Protein AF-A0A0M3I2J6-F1 (afdb_monomer_lite)

Structure (mmCIF, N/CA/C/O backbone):
data_AF-A0A0M3I2J6-F1
#
_entry.id   AF-A0A0M3I2J6-F1
#
loop_
_atom_site.group_PDB
_atom_site.id
_atom_site.type_symbol
_atom_site.label_atom_id
_atom_site.label_alt_id
_atom_site.label_comp_id
_atom_site.label_asym_id
_atom_site.label_entity_id
_atom_site.label_seq_id
_atom_site.pdbx_PDB_ins_code
_atom_site.Cartn_x
_atom_site.Cartn_y
_atom_site.Cartn_z
_atom_site.occupancy
_atom_site.B_iso_or_equiv
_atom_site.auth_seq_id
_atom_site.auth_comp_id
_atom_site.auth_asym_id
_atom_site.auth_atom_id
_a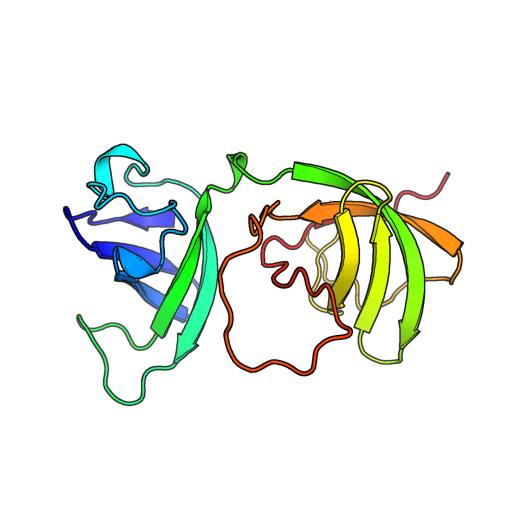tom_site.pdbx_PDB_model_num
ATOM 1 N N . MET A 1 1 ? 3.003 4.634 11.469 1.00 89.12 1 MET A N 1
ATOM 2 C CA . MET A 1 1 ? 3.157 3.501 12.413 1.00 89.12 1 MET A CA 1
ATOM 3 C C . MET A 1 1 ? 1.796 3.178 12.998 1.00 89.12 1 MET A C 1
ATOM 5 O O . MET A 1 1 ? 0.959 4.079 13.038 1.00 89.12 1 MET A O 1
ATOM 9 N N . LEU A 1 2 ? 1.543 1.928 13.378 1.00 93.38 2 LEU A N 1
ATOM 10 C CA . LEU A 1 2 ? 0.269 1.531 13.983 1.00 93.38 2 LEU A CA 1
ATOM 11 C C . LEU A 1 2 ? 0.192 1.896 15.462 1.00 93.38 2 LEU A C 1
ATOM 13 O O . LEU A 1 2 ? 1.195 1.836 16.161 1.00 93.38 2 LEU A O 1
ATOM 17 N N . PHE A 1 3 ? -1.001 2.237 15.943 1.00 94.75 3 PHE A N 1
ATOM 18 C CA . PHE A 1 3 ? -1.258 2.396 17.372 1.00 94.75 3 PHE A CA 1
ATOM 19 C C . PHE A 1 3 ? -2.734 2.141 17.716 1.00 94.75 3 PHE A C 1
ATOM 21 O O . PHE A 1 3 ? -3.621 2.223 16.857 1.00 94.75 3 PHE A O 1
ATOM 28 N N . GLN A 1 4 ? -3.007 1.877 19.000 1.00 93.56 4 GLN A N 1
ATOM 29 C CA . GLN A 1 4 ? -4.360 1.673 19.544 1.00 93.56 4 GLN A CA 1
ATOM 30 C C . GLN A 1 4 ? -5.149 0.588 18.791 1.00 93.56 4 GLN A C 1
ATOM 32 O O . GLN A 1 4 ? -6.319 0.767 18.425 1.00 93.56 4 GLN A O 1
ATOM 37 N N . LEU A 1 5 ? -4.510 -0.561 18.568 1.00 93.94 5 LEU A N 1
ATOM 38 C CA . LEU A 1 5 ? -5.145 -1.694 17.905 1.00 93.94 5 LEU A CA 1
ATOM 39 C C . LEU A 1 5 ? -6.304 -2.279 18.727 1.00 93.94 5 LEU A C 1
ATOM 41 O O . LEU A 1 5 ? -6.208 -2.564 19.921 1.00 93.94 5 LEU A O 1
ATOM 45 N N . SER A 1 6 ? -7.418 -2.514 18.045 1.00 93.12 6 SER A N 1
ATOM 46 C CA . SER A 1 6 ? -8.610 -3.195 18.549 1.00 93.12 6 SER A CA 1
ATOM 47 C C . SER A 1 6 ? -8.912 -4.420 17.688 1.00 93.12 6 SER A C 1
ATOM 49 O O . SER A 1 6 ? -8.383 -4.577 16.594 1.00 93.12 6 SER A O 1
ATOM 51 N N . LYS A 1 7 ? -9.827 -5.290 18.137 1.00 90.94 7 LYS A N 1
ATOM 52 C CA . LYS A 1 7 ? -10.152 -6.537 17.413 1.00 90.94 7 LYS A CA 1
ATOM 53 C C . LYS A 1 7 ? -10.573 -6.339 15.955 1.00 90.94 7 LYS A C 1
ATOM 55 O O . LYS A 1 7 ? -10.398 -7.236 15.142 1.00 90.94 7 LYS A O 1
ATOM 60 N N . ARG A 1 8 ? -11.213 -5.205 15.652 1.00 90.00 8 ARG A N 1
ATOM 61 C CA . ARG A 1 8 ? -11.865 -4.933 14.359 1.00 90.00 8 ARG A CA 1
ATOM 62 C C . ARG A 1 8 ? -11.418 -3.638 13.692 1.00 90.00 8 ARG A C 1
ATOM 64 O O . ARG A 1 8 ? -11.956 -3.295 12.642 1.00 90.00 8 ARG A O 1
ATOM 71 N N . TYR A 1 9 ? -10.506 -2.897 14.307 1.00 92.44 9 TYR A N 1
ATOM 72 C CA . TYR A 1 9 ? -9.978 -1.658 13.748 1.00 92.44 9 TYR A CA 1
ATOM 73 C C . TYR A 1 9 ? -8.669 -1.272 14.435 1.00 92.44 9 TYR A C 1
ATOM 75 O O . TYR A 1 9 ? -8.346 -1.798 15.499 1.00 92.44 9 TYR A O 1
ATOM 83 N N . GLY A 1 10 ? -7.960 -0.312 13.862 1.00 94.81 10 GLY A N 1
ATOM 84 C CA . GLY A 1 10 ? -6.828 0.343 14.502 1.00 94.81 10 GLY A CA 1
ATOM 85 C C . GLY A 1 10 ? -6.616 1.746 13.955 1.00 94.81 10 GLY A C 1
ATOM 86 O O . GLY A 1 10 ? -7.420 2.254 13.161 1.00 94.81 10 GLY A O 1
ATOM 87 N N . PHE A 1 11 ? -5.518 2.362 14.381 1.00 96.25 11 PHE A N 1
ATOM 88 C CA . PHE A 1 11 ? -5.115 3.680 13.920 1.00 96.25 11 PHE A CA 1
ATOM 89 C C . PHE A 1 11 ? -3.689 3.663 13.387 1.00 96.25 11 PHE A C 1
ATOM 91 O O . PHE A 1 11 ? -2.860 2.844 13.782 1.00 96.25 11 PHE A O 1
ATOM 98 N N . ILE A 1 12 ? -3.428 4.579 12.463 1.00 95.44 12 ILE A N 1
ATOM 99 C CA . ILE A 1 12 ? -2.122 4.803 11.861 1.00 95.44 12 ILE A CA 1
ATOM 100 C C . ILE A 1 12 ? -1.732 6.247 12.142 1.00 95.44 12 ILE A C 1
ATOM 102 O O . ILE A 1 12 ? -2.516 7.165 11.881 1.00 95.44 12 ILE A O 1
ATOM 106 N N . ASP A 1 13 ? -0.513 6.463 12.623 1.00 93.50 13 ASP A N 1
ATOM 107 C CA . ASP A 1 13 ? 0.110 7.779 12.557 1.00 93.50 13 ASP A CA 1
ATOM 108 C C . ASP A 1 13 ? 0.472 8.046 11.091 1.00 93.50 13 ASP A C 1
ATOM 110 O O . ASP A 1 13 ? 1.425 7.469 10.552 1.00 93.50 13 ASP A O 1
ATOM 114 N N . GLY A 1 14 ? -0.362 8.857 10.434 1.00 86.00 14 GLY A N 1
ATOM 115 C CA . GLY A 1 14 ? -0.232 9.250 9.034 1.00 86.00 14 GLY A CA 1
ATOM 116 C C . GLY A 1 14 ? 0.629 10.496 8.823 1.00 86.00 14 GLY A C 1
ATOM 117 O O . GLY A 1 14 ? 0.616 11.060 7.722 1.00 86.00 14 GLY A O 1
ATOM 118 N N . GLY A 1 15 ? 1.338 10.975 9.852 1.00 87.56 15 GLY A N 1
ATOM 119 C CA . GLY A 1 15 ? 2.186 12.161 9.782 1.00 87.56 15 GLY A CA 1
ATOM 120 C C . GLY A 1 15 ? 1.398 13.405 9.366 1.00 87.56 15 GLY A C 1
ATOM 121 O O . GLY A 1 15 ? 0.599 13.942 10.128 1.00 87.56 15 GLY A O 1
ATOM 122 N N . ARG A 1 16 ? 1.585 13.865 8.120 1.00 85.94 16 ARG A N 1
ATOM 123 C CA . ARG A 1 16 ? 0.893 15.057 7.583 1.00 85.94 16 ARG A CA 1
ATOM 124 C C . ARG A 1 16 ? -0.627 14.897 7.485 1.00 85.94 16 ARG A C 1
ATOM 126 O O . ARG A 1 16 ? -1.332 15.902 7.468 1.00 85.94 16 ARG A O 1
ATOM 133 N N . LEU A 1 17 ? -1.129 13.665 7.404 1.00 85.69 17 LEU A N 1
ATOM 134 C CA . LEU A 1 17 ? -2.568 13.382 7.372 1.00 85.69 17 LEU A CA 1
ATOM 135 C C . LEU A 1 17 ? -3.209 13.417 8.772 1.00 85.69 17 LEU A C 1
ATOM 137 O O . LEU A 1 17 ? -4.437 13.422 8.879 1.00 85.69 17 LEU A O 1
ATOM 141 N N . GLY A 1 18 ? -2.389 13.457 9.828 1.00 90.94 18 GLY A N 1
ATOM 142 C CA . GLY A 1 18 ? -2.811 13.166 11.192 1.00 90.94 18 GLY A CA 1
ATOM 143 C C . GLY A 1 18 ? -3.145 11.685 11.374 1.00 90.94 18 GLY A C 1
ATOM 144 O O . GLY A 1 18 ? -2.721 10.831 10.593 1.00 90.94 18 GLY A O 1
ATOM 145 N N . ASN A 1 19 ? -3.929 11.387 12.408 1.00 94.62 19 ASN A N 1
ATOM 146 C CA . ASN A 1 19 ? -4.362 10.024 12.695 1.00 94.62 19 ASN A CA 1
ATOM 147 C C . ASN A 1 19 ? -5.313 9.520 11.603 1.00 94.62 19 ASN A C 1
ATOM 149 O O . ASN A 1 19 ? -6.285 10.193 11.239 1.00 94.62 19 ASN A O 1
ATOM 153 N N . VAL A 1 20 ? -5.037 8.318 11.108 1.00 94.00 20 VAL A N 1
ATOM 154 C CA . VAL A 1 20 ? -5.821 7.650 10.068 1.00 94.00 20 VAL A CA 1
ATOM 155 C C . VAL A 1 20 ? -6.468 6.409 10.663 1.00 94.00 20 VAL A C 1
ATOM 157 O O . VAL A 1 20 ? -5.801 5.594 11.295 1.00 94.00 20 VAL A O 1
ATOM 160 N N . PHE A 1 21 ? -7.773 6.261 10.465 1.00 94.88 21 PHE A N 1
ATOM 161 C CA . PHE A 1 21 ? -8.523 5.096 10.925 1.00 94.88 21 PHE A CA 1
ATOM 162 C C . PHE A 1 21 ? -8.425 3.961 9.899 1.00 94.88 21 PHE A C 1
ATOM 164 O O . PHE A 1 21 ? -8.518 4.221 8.699 1.00 94.88 21 PHE A O 1
ATOM 171 N N . PHE A 1 22 ? -8.312 2.706 10.337 1.00 91.88 22 PHE A N 1
ATOM 172 C CA . PHE A 1 22 ? -8.490 1.558 9.444 1.00 91.88 22 PHE A CA 1
ATOM 173 C C . PHE A 1 22 ? -9.399 0.487 10.066 1.00 91.88 22 PHE A C 1
ATOM 175 O O . PHE A 1 22 ? -9.181 0.079 11.209 1.00 91.88 22 PHE A O 1
ATOM 182 N N . PRO A 1 23 ? -10.431 0.020 9.343 1.00 91.06 23 PRO A N 1
ATOM 183 C CA . PRO A 1 23 ? -11.260 -1.101 9.769 1.00 91.06 23 PRO A CA 1
ATOM 184 C C . PRO A 1 23 ? -10.623 -2.449 9.401 1.00 91.06 23 PRO A C 1
ATOM 186 O O . PRO A 1 23 ? -9.752 -2.532 8.541 1.00 91.06 23 PRO A O 1
ATOM 189 N N . ILE A 1 24 ? -11.140 -3.535 9.973 1.00 87.50 24 ILE A N 1
ATOM 190 C CA . ILE A 1 24 ? -10.772 -4.921 9.630 1.00 87.50 24 ILE A CA 1
ATOM 191 C C . ILE A 1 24 ? -10.886 -5.218 8.130 1.00 87.50 24 ILE A C 1
ATOM 193 O O . ILE A 1 24 ? -10.079 -5.962 7.592 1.00 87.50 24 ILE A O 1
ATOM 197 N N . THR A 1 25 ? -11.838 -4.592 7.435 1.00 84.94 25 THR A N 1
ATOM 198 C CA . THR A 1 25 ? -12.034 -4.753 5.987 1.00 84.94 25 THR A CA 1
ATOM 199 C C . THR A 1 25 ? -10.925 -4.117 5.150 1.00 84.94 25 THR A C 1
ATOM 201 O O . THR A 1 25 ? -10.856 -4.377 3.955 1.00 84.94 25 THR A O 1
ATOM 204 N N . ALA A 1 26 ? -10.072 -3.275 5.744 1.00 84.12 26 ALA A N 1
ATOM 205 C CA . ALA A 1 26 ? -8.872 -2.769 5.082 1.00 84.12 26 ALA A CA 1
ATOM 206 C C . ALA A 1 26 ? -7.773 -3.834 5.004 1.00 84.12 26 ALA A C 1
ATOM 208 O O . ALA A 1 26 ? -6.838 -3.695 4.212 1.00 84.12 26 ALA A O 1
ATOM 209 N N . ILE A 1 27 ? -7.871 -4.883 5.827 1.00 80.06 27 ILE A N 1
ATOM 210 C CA . ILE A 1 27 ? -6.956 -6.009 5.783 1.00 80.06 27 ILE A CA 1
ATOM 211 C C . ILE A 1 27 ? -7.427 -6.943 4.684 1.00 80.06 27 ILE A C 1
ATOM 213 O O . ILE A 1 27 ? -8.509 -7.524 4.729 1.00 80.06 27 ILE A O 1
ATOM 217 N N . LEU A 1 28 ? -6.572 -7.109 3.694 1.00 68.00 28 LEU A N 1
ATOM 218 C CA . LEU A 1 28 ? -6.827 -8.003 2.586 1.00 68.00 28 LEU A CA 1
ATOM 219 C C . LEU A 1 28 ? -6.377 -9.422 2.965 1.00 68.00 28 LEU A C 1
ATOM 221 O O . LEU A 1 28 ? -5.339 -9.918 2.533 1.00 68.00 28 LEU A O 1
ATOM 225 N N . THR A 1 29 ? -7.157 -10.064 3.829 1.00 63.16 29 THR A N 1
ATOM 226 C CA . THR A 1 29 ? -7.045 -11.492 4.149 1.00 63.16 29 THR A CA 1
ATOM 227 C C . THR A 1 29 ? -8.248 -12.220 3.571 1.00 63.16 29 THR A C 1
ATOM 229 O O . THR A 1 29 ? -9.381 -11.818 3.820 1.00 63.16 29 THR A O 1
ATOM 232 N N . GLY A 1 30 ? -8.015 -13.277 2.789 1.00 56.47 30 GLY A N 1
ATOM 233 C CA . GLY A 1 30 ? -9.093 -14.052 2.167 1.00 56.47 30 GLY A CA 1
ATOM 234 C C . GLY A 1 30 ? -10.070 -14.615 3.203 1.00 56.47 30 GLY A C 1
ATOM 235 O O . GLY A 1 30 ? -9.614 -15.164 4.201 1.00 56.47 30 GLY A O 1
ATOM 236 N N . ASP A 1 31 ? -11.376 -14.439 2.955 1.00 55.16 31 ASP A N 1
ATOM 237 C CA . ASP A 1 31 ? -12.606 -14.988 3.578 1.00 55.16 31 ASP A CA 1
ATOM 238 C C . ASP A 1 31 ? -12.684 -15.246 5.102 1.00 55.16 31 ASP A C 1
ATOM 240 O O . ASP A 1 31 ? -13.723 -15.677 5.606 1.00 55.16 31 ASP A O 1
ATOM 244 N N . LYS A 1 32 ? -11.643 -14.968 5.886 1.00 58.75 32 LYS A N 1
ATOM 245 C CA . LYS A 1 32 ? -11.598 -15.213 7.327 1.00 58.75 32 LYS A CA 1
ATOM 246 C C . LYS A 1 32 ? -11.747 -13.902 8.082 1.00 58.75 32 LYS A C 1
ATOM 248 O O . LYS A 1 32 ? -10.995 -12.953 7.885 1.00 58.75 32 LYS A O 1
ATOM 253 N N . CYS A 1 33 ? -12.709 -13.883 8.999 1.00 65.94 33 CYS A N 1
ATOM 254 C CA . CYS A 1 33 ? -12.823 -12.843 10.011 1.00 65.94 33 CYS A CA 1
ATOM 255 C C . CYS A 1 33 ? -11.656 -13.011 10.998 1.00 65.94 33 CYS A C 1
ATOM 257 O O . CYS A 1 33 ? -11.696 -13.903 11.845 1.00 65.94 33 CYS A O 1
ATOM 259 N N . ILE A 1 34 ? -10.604 -12.212 10.833 1.00 77.31 34 ILE A N 1
ATOM 260 C CA . ILE A 1 34 ? -9.388 -12.242 11.658 1.00 77.31 34 ILE A CA 1
ATOM 261 C C . ILE A 1 34 ? -9.443 -11.189 12.772 1.00 77.31 34 ILE A C 1
ATOM 263 O O . ILE A 1 34 ? -9.999 -10.109 12.588 1.00 77.31 34 ILE A O 1
ATOM 267 N N . ASP A 1 35 ? -8.853 -11.462 13.934 1.00 87.12 35 ASP A N 1
ATOM 268 C CA . ASP A 1 35 ? -8.561 -10.392 14.893 1.00 87.12 35 ASP A CA 1
ATOM 269 C C . ASP A 1 35 ? -7.374 -9.586 14.345 1.00 87.12 35 ASP A C 1
ATOM 271 O O . ASP A 1 35 ? -6.322 -10.153 14.062 1.00 87.12 35 ASP A O 1
ATOM 275 N N . ILE A 1 36 ? -7.518 -8.266 14.177 1.00 89.25 36 ILE A N 1
ATOM 276 C CA . ILE A 1 36 ? -6.439 -7.410 13.634 1.00 89.25 36 ILE A CA 1
ATOM 277 C C . ILE A 1 36 ? -5.128 -7.606 14.407 1.0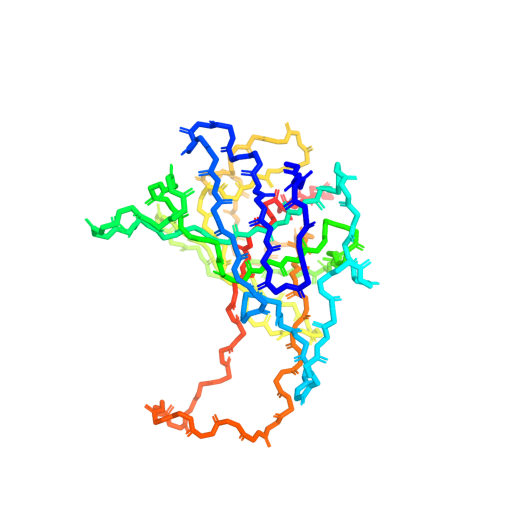0 89.25 36 ILE A C 1
ATOM 279 O O . ILE A 1 36 ? -4.049 -7.579 13.818 1.00 89.25 36 ILE A O 1
ATOM 283 N N . ARG A 1 37 ? -5.224 -7.855 15.714 1.00 91.25 37 ARG A N 1
ATOM 284 C CA . ARG A 1 37 ? -4.082 -8.004 16.625 1.00 91.25 37 ARG A CA 1
ATOM 285 C C . ARG A 1 37 ? -3.330 -9.326 16.444 1.00 91.25 37 ARG A C 1
ATOM 287 O O . ARG A 1 37 ? -2.269 -9.503 17.028 1.00 91.25 37 ARG A O 1
ATOM 294 N N . GLU A 1 38 ? -3.878 -10.263 15.670 1.00 89.06 38 GLU A N 1
ATOM 295 C CA . GLU A 1 38 ? -3.167 -11.479 15.254 1.00 89.06 38 GLU A CA 1
ATOM 296 C C . GLU A 1 38 ? -2.221 -11.207 14.079 1.00 89.06 38 GLU A C 1
ATOM 298 O O . GLU A 1 38 ? -1.229 -11.916 13.926 1.00 89.06 38 GLU A O 1
ATOM 303 N N . LYS A 1 39 ? -2.515 -10.187 13.257 1.00 86.94 39 LYS A N 1
ATOM 304 C CA . LYS A 1 39 ? -1.680 -9.793 12.113 1.00 86.94 39 LYS A CA 1
ATOM 305 C C . LYS A 1 39 ? -0.738 -8.630 12.436 1.00 86.94 39 LYS A C 1
ATOM 307 O O . LYS A 1 39 ? 0.367 -8.594 11.910 1.00 86.94 39 LYS A O 1
ATOM 312 N N . PHE A 1 40 ? -1.184 -7.689 13.261 1.00 92.19 40 PHE A N 1
ATOM 313 C CA . PHE A 1 40 ? -0.494 -6.428 13.510 1.00 92.19 40 PHE A CA 1
ATOM 314 C C . PHE A 1 40 ? -0.172 -6.234 14.992 1.00 92.19 40 PHE A C 1
ATOM 316 O O . PHE A 1 40 ? -0.938 -6.651 15.865 1.00 92.19 40 PHE A O 1
ATOM 323 N N . GLN A 1 41 ? 0.920 -5.529 15.261 1.00 93.81 41 GLN A N 1
ATOM 324 C CA . GLN A 1 41 ? 1.331 -5.031 16.569 1.00 93.81 41 GLN A CA 1
ATOM 325 C C . GLN A 1 41 ? 1.387 -3.498 16.565 1.00 93.81 41 GLN A C 1
ATOM 327 O O . GLN A 1 41 ? 1.479 -2.858 15.514 1.00 93.81 41 GLN A O 1
ATOM 332 N N . ASP A 1 42 ? 1.284 -2.894 17.751 1.00 92.38 42 ASP A N 1
ATOM 333 C CA . ASP A 1 42 ? 1.545 -1.459 17.888 1.00 92.38 42 ASP A CA 1
ATOM 334 C C . ASP A 1 42 ? 2.989 -1.164 17.437 1.00 92.38 42 ASP A C 1
ATOM 336 O 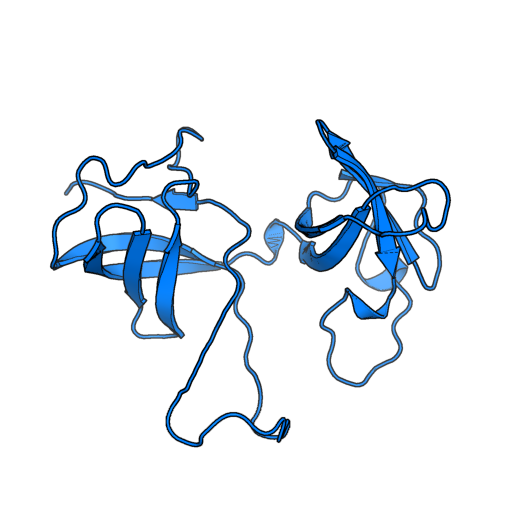O . ASP A 1 42 ? 3.883 -1.993 17.601 1.00 92.38 42 ASP A O 1
ATOM 340 N N . GLU A 1 43 ? 3.200 0.019 16.862 1.00 93.75 43 GLU A N 1
ATOM 341 C CA . GLU A 1 43 ? 4.445 0.483 16.232 1.00 93.75 43 GLU A CA 1
ATOM 342 C C . GLU A 1 43 ? 4.828 -0.191 14.904 1.00 93.75 43 GLU A C 1
ATOM 344 O O . GLU A 1 43 ? 5.798 0.233 14.270 1.00 93.75 43 GLU A O 1
ATOM 349 N N . ASP A 1 44 ? 4.039 -1.147 14.397 1.00 92.81 44 ASP A N 1
ATOM 350 C CA . ASP A 1 44 ? 4.298 -1.727 13.077 1.00 92.81 44 ASP A CA 1
ATOM 351 C C . ASP A 1 44 ? 4.322 -0.647 11.980 1.00 92.81 44 ASP A C 1
ATOM 353 O O . ASP A 1 44 ? 3.463 0.247 11.883 1.00 92.81 44 ASP A O 1
ATOM 357 N N . GLU A 1 45 ? 5.321 -0.749 11.102 1.00 88.50 45 GLU A N 1
ATOM 358 C CA . GLU A 1 45 ? 5.385 0.043 9.883 1.00 88.50 45 GLU A CA 1
ATOM 359 C C . GLU A 1 45 ? 4.488 -0.580 8.813 1.00 88.50 45 GLU A C 1
ATOM 361 O O . GLU A 1 45 ? 4.663 -1.729 8.402 1.00 88.50 45 GLU A O 1
ATOM 366 N N . VAL A 1 46 ? 3.546 0.217 8.318 1.00 86.75 46 VAL A N 1
ATOM 367 C CA . VAL A 1 46 ? 2.547 -0.211 7.34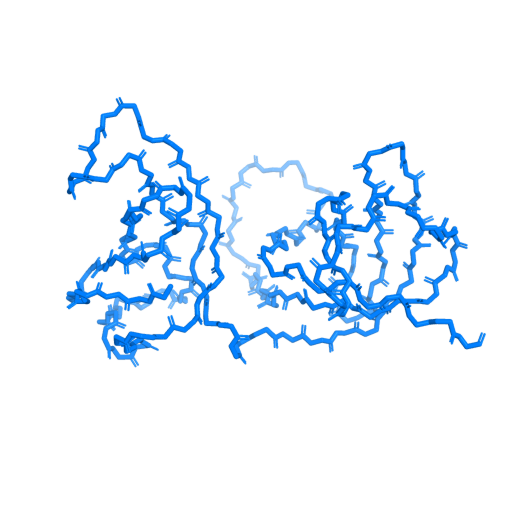1 1.00 86.75 46 VAL A CA 1
ATOM 368 C C . VAL A 1 46 ? 2.535 0.679 6.117 1.00 86.75 46 VAL A C 1
ATOM 370 O O . VAL A 1 46 ? 2.914 1.852 6.150 1.00 86.75 46 VAL A O 1
ATOM 373 N N . ILE A 1 47 ? 2.025 0.102 5.044 1.00 82.94 47 ILE A N 1
ATOM 374 C CA . ILE A 1 47 ? 1.783 0.743 3.768 1.00 82.94 47 ILE A CA 1
ATOM 375 C C . ILE A 1 47 ? 0.278 0.752 3.531 1.00 82.94 47 ILE A C 1
ATOM 377 O O . ILE A 1 47 ? -0.391 -0.264 3.719 1.00 82.94 47 ILE A O 1
ATOM 381 N N . PHE A 1 48 ? -0.262 1.905 3.138 1.00 81.94 48 PHE A N 1
ATOM 382 C CA . PHE A 1 48 ? -1.696 2.069 2.942 1.00 81.94 48 PHE A CA 1
ATOM 383 C C . PHE A 1 48 ? -2.025 3.124 1.886 1.00 81.94 48 PHE A C 1
ATOM 385 O O . PHE A 1 48 ? -1.241 4.045 1.652 1.00 81.94 48 PHE A O 1
ATOM 392 N N . THR A 1 49 ? -3.204 3.012 1.267 1.00 81.88 49 THR A N 1
ATOM 393 C CA . THR A 1 49 ? -3.830 4.164 0.595 1.00 81.88 49 THR A CA 1
ATOM 394 C C . THR A 1 49 ? -4.792 4.834 1.568 1.00 81.88 49 THR A C 1
ATOM 396 O O . THR A 1 49 ? -5.375 4.161 2.419 1.00 81.88 49 THR A O 1
ATOM 399 N N . SER A 1 50 ? -4.950 6.153 1.462 1.00 83.50 50 SER A N 1
ATOM 400 C CA . SER A 1 50 ? -5.870 6.912 2.310 1.00 83.50 50 SER A CA 1
ATOM 401 C C . SER A 1 50 ? -6.943 7.601 1.482 1.00 83.50 50 SER A C 1
ATOM 403 O O . SER A 1 50 ? -6.671 8.110 0.394 1.00 83.50 50 SER A O 1
ATOM 405 N N . GLN A 1 51 ? -8.151 7.658 2.029 1.00 85.19 51 GLN A N 1
ATOM 406 C CA . GLN A 1 51 ? -9.275 8.387 1.463 1.00 85.19 51 GLN A CA 1
ATOM 407 C C . GLN A 1 51 ? -9.797 9.385 2.493 1.00 85.19 51 GLN A C 1
ATOM 409 O O . GLN A 1 51 ? -10.012 9.038 3.656 1.00 85.19 51 GLN A O 1
ATOM 414 N N . LYS A 1 52 ? -9.998 10.639 2.072 1.00 89.19 52 LYS A N 1
ATOM 415 C CA . LYS A 1 52 ? -10.642 11.652 2.912 1.00 89.19 52 LYS A CA 1
ATOM 416 C C . LYS A 1 52 ? -12.117 11.295 3.079 1.00 89.19 52 LYS A C 1
ATOM 418 O O . LYS A 1 52 ? -12.791 10.999 2.098 1.00 89.19 52 LYS A O 1
ATOM 423 N N . GLN A 1 53 ? -12.598 11.324 4.312 1.00 86.19 53 GLN A N 1
ATOM 424 C CA . GLN A 1 53 ? -13.987 11.040 4.653 1.00 86.19 53 GLN A CA 1
ATOM 425 C C . GLN A 1 53 ? -14.805 12.335 4.623 1.00 86.19 53 GLN A C 1
ATOM 427 O O . GLN A 1 53 ? -14.325 13.375 5.078 1.00 86.19 53 GLN A O 1
ATOM 432 N N . ASP A 1 54 ? -16.047 12.265 4.140 1.00 86.94 54 ASP A N 1
ATOM 433 C CA . ASP A 1 54 ? -16.970 13.410 4.167 1.00 86.94 54 ASP A CA 1
ATOM 434 C C . ASP A 1 54 ? -17.374 13.771 5.601 1.00 86.94 54 ASP A C 1
ATOM 436 O O . ASP A 1 54 ? -17.483 14.941 5.960 1.00 86.94 54 ASP A O 1
ATOM 440 N N . THR A 1 55 ? -17.563 12.751 6.443 1.00 88.19 55 THR A N 1
ATOM 441 C CA . THR A 1 55 ? -17.807 12.894 7.881 1.00 88.19 55 THR A CA 1
ATOM 442 C C . THR A 1 55 ? -16.714 12.155 8.652 1.00 88.19 55 THR A C 1
ATOM 444 O O . THR A 1 55 ? -16.517 10.964 8.403 1.00 88.19 55 THR A O 1
ATOM 447 N N . PRO A 1 56 ? -16.008 12.807 9.595 1.00 87.81 56 PRO A N 1
ATOM 448 C CA . PRO A 1 56 ? -14.960 12.150 10.367 1.00 87.81 56 PRO A CA 1
ATOM 449 C C . PRO A 1 56 ? -15.480 10.928 11.138 1.00 87.81 56 PRO A C 1
ATOM 451 O O . PRO A 1 56 ? -16.388 11.039 11.962 1.00 87.81 56 PRO A O 1
ATOM 454 N N . CYS A 1 57 ? -14.866 9.766 10.916 1.00 81.88 57 CYS A N 1
ATOM 455 C CA . CYS A 1 57 ? -15.122 8.549 11.688 1.00 81.88 57 CYS A CA 1
ATOM 456 C C . CYS A 1 57 ? -14.027 8.375 12.744 1.00 81.88 57 CYS A C 1
ATOM 458 O O . CYS A 1 57 ? -12.850 8.573 12.445 1.00 81.88 57 CYS A O 1
ATOM 460 N N . ASN A 1 58 ? -14.390 8.022 13.983 1.00 86.38 58 ASN A N 1
ATOM 461 C CA . ASN A 1 58 ? -13.437 7.844 15.091 1.00 86.38 58 ASN A CA 1
ATOM 462 C C . ASN A 1 58 ? -12.453 9.022 15.249 1.00 86.38 58 ASN A C 1
ATOM 464 O O . ASN A 1 58 ? -11.267 8.827 15.503 1.00 86.38 58 ASN A O 1
ATOM 468 N N . LYS A 1 59 ? -12.948 10.258 15.073 1.00 89.69 59 LYS A N 1
ATOM 469 C CA . LYS A 1 59 ? -12.158 11.506 15.117 1.00 89.69 59 LYS A CA 1
ATOM 470 C C . LYS A 1 59 ? -11.035 11.593 14.067 1.00 89.69 59 LYS A C 1
ATOM 472 O O . LYS A 1 59 ? -10.152 12.435 14.196 1.00 89.69 59 LYS A O 1
ATOM 477 N N . CYS A 1 60 ? -11.074 10.762 13.029 1.00 91.00 60 CYS A N 1
ATOM 478 C CA . CYS A 1 60 ? -10.113 10.761 11.933 1.00 91.00 60 CYS A CA 1
ATOM 479 C C . CYS A 1 60 ? -10.761 11.332 10.667 1.00 91.00 60 CYS A C 1
ATOM 481 O O . CYS A 1 60 ? -11.878 10.960 10.307 1.00 91.00 60 CYS A O 1
ATOM 483 N N . ASN A 1 61 ? -10.044 12.207 9.960 1.00 91.94 61 ASN A N 1
ATOM 484 C CA . ASN A 1 61 ? -10.498 12.759 8.675 1.00 91.94 61 ASN A CA 1
ATOM 485 C C . ASN A 1 61 ? -10.255 11.799 7.504 1.00 91.94 61 ASN A C 1
ATOM 487 O O . ASN A 1 61 ? -10.827 11.980 6.433 1.00 91.94 61 ASN A O 1
ATOM 491 N N . TYR A 1 62 ? -9.409 10.788 7.701 1.00 91.38 62 TYR A N 1
ATOM 492 C CA . TYR A 1 62 ? -8.996 9.844 6.672 1.00 91.38 62 TYR A CA 1
ATOM 493 C C . TYR A 1 62 ? -9.243 8.409 7.125 1.00 91.38 62 TYR A C 1
ATOM 495 O O . TYR A 1 62 ? -9.085 8.086 8.307 1.00 91.38 62 TYR A O 1
ATOM 503 N N . ILE A 1 63 ? -9.611 7.568 6.163 1.00 90.44 63 ILE A N 1
ATOM 504 C CA . ILE A 1 63 ? -9.690 6.116 6.303 1.00 90.44 63 ILE A CA 1
ATOM 505 C C . ILE A 1 63 ? -8.626 5.467 5.418 1.00 90.44 63 ILE A C 1
ATOM 507 O O . ILE A 1 63 ? -8.387 5.934 4.303 1.00 90.44 63 ILE A O 1
ATOM 511 N N . ALA A 1 64 ? -7.975 4.420 5.913 1.00 86.88 64 ALA A N 1
ATOM 512 C CA . ALA A 1 64 ? -6.981 3.661 5.166 1.00 86.88 64 ALA A CA 1
ATOM 513 C C . ALA A 1 64 ? -7.571 2.368 4.590 1.00 86.88 64 ALA A C 1
ATOM 515 O O . ALA A 1 64 ? -8.239 1.622 5.306 1.00 86.88 64 ALA A O 1
ATOM 516 N N . THR A 1 65 ? -7.314 2.102 3.305 1.00 81.94 65 THR A N 1
ATOM 517 C CA . THR A 1 65 ? -7.638 0.832 2.632 1.00 81.94 65 THR A CA 1
ATOM 518 C C . THR A 1 65 ? -6.902 0.707 1.285 1.00 81.94 65 THR A C 1
ATOM 520 O O . THR A 1 65 ? -6.929 1.657 0.509 1.00 81.94 65 THR A O 1
ATOM 523 N N . PRO A 1 66 ? -6.243 -0.415 0.952 1.00 80.00 66 PRO A N 1
ATOM 524 C CA . PRO A 1 66 ? -5.881 -1.503 1.853 1.00 80.00 66 PRO A CA 1
ATOM 525 C C . PRO A 1 66 ? -4.732 -1.115 2.793 1.00 80.00 66 PRO A C 1
ATOM 527 O O . PRO A 1 66 ? -4.089 -0.082 2.595 1.00 80.00 66 PRO A O 1
ATOM 530 N N . ILE A 1 67 ? -4.475 -1.953 3.800 1.00 83.00 67 ILE A N 1
ATOM 531 C CA . ILE A 1 67 ? -3.326 -1.851 4.708 1.00 83.00 67 ILE A CA 1
ATOM 532 C C . ILE A 1 67 ? -2.488 -3.133 4.662 1.00 83.00 67 ILE A C 1
ATOM 534 O O . ILE A 1 67 ? -3.031 -4.238 4.742 1.00 83.00 67 ILE A O 1
ATOM 538 N N . VAL A 1 68 ? -1.168 -2.991 4.548 1.00 83.31 68 VAL A N 1
ATOM 539 C CA . VAL A 1 68 ? -0.212 -4.112 4.574 1.00 83.31 68 VAL A CA 1
ATOM 540 C C . VAL A 1 68 ? 1.012 -3.779 5.406 1.00 83.31 68 VAL A C 1
ATOM 542 O O . VAL A 1 68 ? 1.357 -2.605 5.561 1.00 83.31 68 VAL A O 1
ATOM 545 N N . LEU A 1 69 ? 1.682 -4.803 5.931 1.00 85.62 69 LEU A N 1
ATOM 546 C CA . LEU A 1 69 ? 2.947 -4.596 6.625 1.00 85.62 69 LEU A CA 1
ATOM 547 C C . LEU A 1 69 ? 4.039 -4.228 5.620 1.00 85.62 69 LEU A C 1
ATOM 549 O O . LEU A 1 69 ? 4.114 -4.766 4.516 1.00 85.62 69 LEU A O 1
ATOM 553 N N . LYS A 1 70 ? 4.943 -3.337 6.017 1.00 83.50 70 LYS A N 1
ATOM 554 C CA . LYS A 1 70 ? 6.089 -2.958 5.182 1.00 83.50 70 LYS A CA 1
ATOM 555 C C . LYS A 1 70 ? 7.043 -4.133 4.924 1.00 83.50 70 LYS A C 1
ATOM 557 O O . LYS A 1 70 ? 7.722 -4.149 3.907 1.00 83.50 70 LYS A O 1
ATOM 562 N N . ASN A 1 71 ? 7.093 -5.127 5.810 1.00 82.19 71 ASN A N 1
ATOM 563 C CA . ASN A 1 71 ? 7.892 -6.341 5.607 1.00 82.19 71 ASN A CA 1
ATOM 564 C C . ASN A 1 71 ? 7.217 -7.382 4.686 1.00 82.19 71 ASN A C 1
ATOM 566 O O . ASN A 1 71 ? 7.886 -8.320 4.268 1.00 82.19 71 ASN A O 1
ATOM 570 N N . GLU A 1 72 ? 5.931 -7.215 4.349 1.00 79.25 72 GLU A N 1
ATOM 571 C CA . GLU A 1 72 ? 5.207 -8.035 3.361 1.00 79.25 72 GLU A CA 1
ATOM 572 C C . GLU A 1 72 ? 5.444 -7.543 1.922 1.00 79.25 72 GLU A C 1
ATOM 574 O O . GLU A 1 72 ? 4.958 -8.139 0.961 1.00 79.25 72 GLU A O 1
ATOM 579 N N . LEU A 1 73 ? 6.181 -6.442 1.759 1.00 75.88 73 LEU A N 1
ATOM 580 C CA . LEU A 1 73 ? 6.570 -5.936 0.455 1.00 75.88 73 LEU A CA 1
ATOM 581 C C . LEU A 1 73 ? 7.580 -6.867 -0.197 1.00 75.88 73 LEU A C 1
ATOM 583 O O . LEU A 1 73 ? 8.590 -7.233 0.406 1.00 75.88 73 LEU A O 1
ATOM 587 N N . ILE A 1 74 ? 7.339 -7.175 -1.464 1.00 74.75 74 ILE A N 1
ATOM 588 C CA . ILE A 1 74 ? 8.288 -7.923 -2.275 1.00 74.75 74 ILE A CA 1
ATOM 589 C C . ILE A 1 74 ? 8.993 -6.982 -3.235 1.00 74.75 74 ILE A C 1
ATOM 591 O O . ILE A 1 74 ? 8.433 -5.988 -3.694 1.00 74.75 74 ILE A O 1
ATOM 595 N N . THR A 1 75 ? 10.233 -7.321 -3.548 1.00 76.31 75 THR A N 1
ATOM 596 C CA . THR A 1 75 ? 11.029 -6.605 -4.533 1.00 76.31 75 THR A CA 1
ATOM 597 C C . THR A 1 75 ? 11.187 -7.500 -5.747 1.00 76.31 75 THR A C 1
ATOM 599 O O . THR A 1 75 ? 11.693 -8.614 -5.618 1.00 76.31 75 THR A O 1
ATOM 602 N N . VAL A 1 76 ? 10.749 -7.020 -6.906 1.00 76.12 76 VAL A N 1
ATOM 603 C CA . VAL A 1 76 ? 10.819 -7.760 -8.167 1.00 76.12 76 VAL A CA 1
ATOM 604 C C . VAL A 1 76 ? 11.610 -6.987 -9.214 1.00 76.12 76 VAL A C 1
ATOM 606 O O . VAL A 1 76 ? 11.548 -5.755 -9.232 1.00 76.12 76 VAL A O 1
ATOM 609 N N . PRO A 1 77 ? 12.358 -7.674 -10.088 1.00 77.62 77 PRO A N 1
ATOM 610 C CA . PRO A 1 77 ? 12.903 -7.043 -11.279 1.00 77.62 77 PRO A CA 1
ATOM 611 C C . PRO A 1 77 ? 11.772 -6.727 -12.267 1.00 77.62 77 PRO A C 1
ATOM 613 O O . PRO A 1 77 ? 10.787 -7.462 -12.357 1.00 77.62 77 PRO A O 1
ATOM 616 N N . GLY A 1 78 ? 11.930 -5.648 -13.022 1.00 81.75 78 GLY A N 1
ATOM 617 C CA . GLY A 1 78 ? 11.034 -5.275 -14.105 1.00 81.75 78 GLY A CA 1
ATOM 618 C C . GLY A 1 78 ? 11.711 -4.365 -15.121 1.00 81.75 78 GLY A C 1
ATOM 619 O O . GLY A 1 78 ? 12.881 -4.006 -14.980 1.00 81.75 78 GLY A O 1
ATOM 620 N N . GLU A 1 79 ? 10.970 -3.973 -16.144 1.00 83.69 79 GLU A N 1
ATOM 621 C CA . GLU A 1 79 ? 11.459 -3.154 -17.249 1.00 83.69 79 GLU A CA 1
ATOM 622 C C . GLU A 1 79 ? 10.449 -2.057 -17.573 1.00 83.69 79 GLU A C 1
ATOM 624 O O . GLU A 1 79 ? 9.254 -2.320 -17.666 1.00 83.69 79 GLU A O 1
ATOM 629 N N . ILE A 1 80 ? 10.902 -0.810 -17.706 1.00 82.00 80 ILE A N 1
ATOM 630 C CA . ILE A 1 80 ? 10.023 0.308 -18.056 1.00 82.00 80 ILE A CA 1
ATOM 631 C C . ILE A 1 80 ? 9.592 0.161 -19.517 1.00 82.00 80 ILE A C 1
ATOM 633 O O . ILE A 1 80 ? 10.388 0.390 -20.418 1.00 82.00 80 ILE A O 1
ATOM 637 N N . GLU A 1 81 ? 8.326 -0.152 -19.776 1.00 84.44 81 GLU A N 1
ATOM 638 C CA . GLU A 1 81 ? 7.812 -0.252 -21.147 1.00 84.44 81 GLU A CA 1
ATOM 639 C C . GLU A 1 81 ? 7.332 1.104 -21.666 1.00 84.44 81 GLU A C 1
ATOM 641 O O . GLU A 1 81 ? 7.701 1.544 -22.756 1.00 84.44 81 GLU A O 1
ATOM 646 N N . ILE A 1 82 ? 6.508 1.793 -20.870 1.00 83.12 82 ILE A N 1
ATOM 647 C CA . ILE A 1 82 ? 5.808 3.011 -21.290 1.00 83.12 82 ILE A CA 1
ATOM 648 C C . ILE A 1 82 ? 6.198 4.156 -20.373 1.00 83.12 82 ILE A C 1
ATOM 650 O O . ILE A 1 82 ? 6.039 4.071 -19.157 1.00 83.12 82 ILE A O 1
ATOM 654 N N . ILE A 1 83 ? 6.606 5.274 -20.970 1.00 77.69 83 ILE A N 1
ATOM 655 C CA . ILE A 1 83 ? 6.826 6.534 -20.262 1.00 77.69 83 ILE A CA 1
ATOM 656 C C . ILE A 1 83 ? 5.841 7.566 -20.783 1.00 77.69 83 ILE A C 1
ATOM 658 O O . ILE A 1 83 ? 5.738 7.820 -21.982 1.00 77.69 83 ILE A O 1
ATOM 662 N N . SER A 1 84 ? 5.111 8.171 -19.856 1.00 78.12 84 SER A N 1
ATOM 663 C CA . SER A 1 84 ? 4.259 9.323 -20.104 1.00 78.12 84 SER A CA 1
ATOM 664 C C . SER A 1 84 ? 4.768 10.523 -19.309 1.00 78.12 84 SER A C 1
ATOM 666 O O . SER A 1 84 ? 5.590 10.401 -18.405 1.00 78.12 84 SER A O 1
ATOM 668 N N . ASN A 1 85 ? 4.217 11.702 -19.588 1.00 71.06 85 ASN A N 1
ATOM 669 C CA . ASN A 1 85 ? 4.622 12.956 -18.948 1.00 71.06 85 ASN A CA 1
ATOM 670 C C . ASN A 1 85 ? 4.396 12.987 -17.422 1.00 71.06 85 ASN A C 1
ATOM 672 O O . ASN A 1 85 ? 4.836 13.933 -16.774 1.00 71.06 85 ASN A O 1
ATOM 676 N N . ARG A 1 86 ? 3.635 12.041 -16.849 1.00 73.12 86 ARG A N 1
ATOM 677 C CA . ARG A 1 86 ? 3.244 12.047 -15.421 1.00 73.12 86 ARG A CA 1
ATOM 678 C C . ARG A 1 86 ? 3.265 10.680 -14.733 1.00 73.12 86 ARG A C 1
ATOM 680 O O . ARG A 1 86 ? 2.954 10.596 -13.544 1.00 73.12 86 ARG A O 1
ATOM 687 N N . PHE A 1 87 ? 3.564 9.619 -15.470 1.00 77.69 87 PHE A N 1
ATOM 688 C CA . PHE A 1 87 ? 3.604 8.249 -14.969 1.00 77.69 87 PHE A CA 1
ATOM 689 C C . PHE A 1 87 ? 4.400 7.369 -15.931 1.00 77.69 87 PHE A C 1
ATOM 691 O O . PHE A 1 87 ? 4.625 7.749 -17.081 1.00 77.69 87 PHE A O 1
ATOM 698 N N . ALA A 1 88 ? 4.761 6.178 -15.476 1.00 80.44 88 ALA A N 1
ATOM 699 C CA . ALA A 1 88 ? 5.280 5.117 -16.321 1.00 80.44 88 ALA A CA 1
ATOM 700 C C . ALA A 1 88 ? 4.556 3.795 -16.045 1.00 80.44 88 ALA A C 1
ATOM 702 O O . ALA A 1 88 ? 3.858 3.656 -15.037 1.00 80.44 88 ALA A O 1
ATOM 703 N N . TYR A 1 89 ? 4.732 2.838 -16.946 1.00 83.19 89 TYR A N 1
ATOM 704 C CA . TYR A 1 89 ? 4.411 1.438 -16.712 1.00 83.19 89 TYR A CA 1
ATOM 705 C C . TYR A 1 89 ? 5.685 0.612 -16.802 1.00 83.19 89 TYR A C 1
ATOM 707 O O . TYR A 1 89 ? 6.492 0.819 -17.710 1.00 83.19 89 TYR A O 1
ATOM 715 N N . ALA A 1 90 ? 5.839 -0.305 -15.856 1.00 82.62 90 ALA A N 1
ATOM 716 C CA . ALA A 1 90 ? 6.906 -1.289 -15.843 1.00 82.62 90 ALA A CA 1
ATOM 717 C C . ALA A 1 90 ? 6.314 -2.691 -15.986 1.00 82.62 90 ALA A C 1
ATOM 719 O O . ALA A 1 90 ? 5.319 -2.985 -15.330 1.00 82.62 90 ALA A O 1
ATOM 720 N N . GLU A 1 91 ? 6.916 -3.552 -16.791 1.00 85.38 91 GLU A N 1
ATOM 721 C CA . GLU A 1 91 ? 6.553 -4.964 -16.884 1.00 85.38 91 GLU A CA 1
ATOM 722 C C . GLU A 1 91 ? 7.463 -5.783 -15.964 1.00 85.38 91 GLU A C 1
ATOM 724 O O . GLU A 1 91 ? 8.683 -5.630 -15.992 1.00 85.38 91 GLU A O 1
ATOM 729 N N . ALA A 1 92 ? 6.886 -6.648 -15.132 1.00 80.81 92 ALA A N 1
ATOM 730 C CA . ALA A 1 92 ? 7.634 -7.609 -14.326 1.00 80.81 92 ALA A CA 1
ATOM 731 C C . ALA A 1 92 ? 7.116 -9.018 -14.615 1.00 80.81 92 ALA A C 1
ATOM 733 O O . ALA A 1 92 ? 5.943 -9.291 -14.379 1.00 80.81 92 ALA A O 1
ATOM 734 N N . SER A 1 93 ? 7.973 -9.930 -15.078 1.00 78.81 93 SER A N 1
ATOM 735 C CA . SER A 1 93 ? 7.562 -11.232 -15.634 1.00 78.81 93 SER A CA 1
ATOM 736 C C . SER A 1 93 ? 6.650 -12.076 -14.730 1.00 78.81 93 SER A C 1
ATOM 738 O O . SER A 1 93 ? 5.780 -12.786 -15.228 1.00 78.81 93 SER A O 1
ATOM 740 N N . ASP A 1 94 ? 6.814 -11.982 -13.407 1.00 74.31 94 ASP A N 1
ATOM 741 C CA . ASP A 1 94 ? 6.037 -12.756 -12.426 1.00 74.31 94 ASP A CA 1
ATOM 742 C C . ASP A 1 94 ? 4.749 -12.050 -11.950 1.00 74.31 94 ASP A C 1
ATOM 744 O O . ASP A 1 94 ? 3.965 -12.627 -11.192 1.00 74.31 94 ASP A O 1
ATOM 748 N N . ILE A 1 95 ? 4.522 -10.796 -12.359 1.00 74.12 95 ILE A N 1
ATOM 749 C CA . ILE A 1 95 ? 3.406 -9.952 -11.889 1.00 74.12 95 ILE A CA 1
ATOM 750 C C . ILE A 1 95 ? 2.560 -9.410 -13.048 1.00 74.12 95 ILE A C 1
ATOM 752 O O . ILE A 1 95 ? 1.333 -9.339 -12.932 1.00 74.12 95 ILE A O 1
ATOM 756 N N . GLY A 1 96 ? 3.200 -9.043 -14.154 1.00 77.19 96 GLY A N 1
ATOM 757 C CA . GLY A 1 96 ? 2.633 -8.292 -15.265 1.00 77.19 96 GLY A CA 1
ATOM 758 C C . GLY A 1 96 ? 2.928 -6.795 -15.165 1.00 77.19 96 GLY A C 1
ATOM 759 O O . GLY A 1 96 ? 3.868 -6.364 -14.488 1.00 77.19 96 GLY A O 1
ATOM 760 N N . GLN A 1 97 ? 2.075 -6.004 -15.811 1.00 79.38 97 GLN A N 1
ATOM 761 C CA . GLN A 1 97 ? 2.249 -4.562 -15.917 1.00 79.38 97 GLN A CA 1
ATOM 762 C C . GLN A 1 97 ? 1.926 -3.840 -14.602 1.00 79.38 97 GLN A C 1
ATOM 764 O O . GLN A 1 97 ? 0.858 -4.003 -14.005 1.00 79.38 97 GLN A O 1
ATOM 769 N N . ILE A 1 98 ? 2.844 -2.981 -14.172 1.00 77.06 98 ILE A N 1
ATOM 770 C CA . ILE A 1 98 ? 2.810 -2.242 -12.913 1.00 77.06 98 ILE A CA 1
ATOM 771 C C . ILE A 1 98 ? 2.806 -0.745 -13.214 1.00 77.06 98 ILE A C 1
ATOM 773 O O . ILE A 1 98 ? 3.683 -0.217 -13.895 1.00 77.06 98 ILE A O 1
ATOM 777 N N . PHE A 1 99 ? 1.821 -0.037 -12.662 1.00 78.12 99 PHE A N 1
ATOM 778 C CA . PHE A 1 99 ? 1.750 1.420 -12.736 1.00 78.12 99 PHE A CA 1
ATOM 779 C C . PHE A 1 99 ? 2.759 2.082 -11.790 1.00 78.12 99 PHE A C 1
ATOM 781 O O . PHE A 1 99 ? 2.782 1.798 -10.589 1.00 78.12 99 PHE A O 1
ATOM 788 N N . VAL A 1 100 ? 3.529 3.030 -12.322 1.00 73.25 100 VAL A N 1
ATOM 789 C CA . VAL A 1 100 ? 4.544 3.795 -11.598 1.00 73.25 100 VAL A CA 1
ATOM 790 C C . VAL A 1 100 ? 4.185 5.287 -11.610 1.00 73.25 100 VAL A C 1
ATOM 792 O O . VAL A 1 100 ? 4.372 5.965 -12.626 1.00 73.25 100 VAL A O 1
ATOM 795 N N . PRO A 1 101 ? 3.690 5.852 -10.494 1.00 71.62 101 PRO A N 1
ATOM 796 C CA . PRO A 1 101 ? 3.459 7.289 -10.401 1.00 71.62 101 PRO A CA 1
ATOM 797 C C . PRO A 1 101 ? 4.783 8.051 -10.262 1.00 71.62 101 PRO A C 1
ATOM 799 O O . PRO A 1 101 ? 5.748 7.548 -9.699 1.00 71.62 101 PRO A O 1
ATOM 802 N N . PHE A 1 102 ? 4.826 9.318 -10.672 1.00 71.12 102 PHE A N 1
ATOM 803 C CA . PHE A 1 102 ? 6.010 10.174 -10.472 1.00 71.12 102 PHE A CA 1
ATOM 804 C C . PHE A 1 102 ? 6.337 10.463 -9.000 1.00 71.12 102 PHE A C 1
ATOM 806 O O . PHE A 1 102 ? 7.474 10.800 -8.683 1.00 71.12 102 PHE A O 1
ATOM 813 N N . SER A 1 103 ? 5.357 10.302 -8.108 1.00 64.06 103 SER A N 1
ATOM 814 C CA . SER A 1 103 ? 5.557 10.343 -6.657 1.00 64.06 103 SER A CA 1
ATOM 815 C C . SER A 1 103 ? 6.193 9.065 -6.100 1.00 64.06 103 SER A C 1
ATOM 817 O O . SER A 1 103 ? 6.462 9.000 -4.897 1.00 64.06 103 SER A O 1
ATOM 819 N N . ALA A 1 104 ? 6.435 8.049 -6.942 1.00 69.50 104 ALA A N 1
ATOM 820 C CA . ALA A 1 104 ? 7.270 6.913 -6.584 1.00 69.50 104 ALA A CA 1
ATOM 821 C C . ALA A 1 104 ? 8.639 7.417 -6.132 1.00 69.50 104 ALA A C 1
ATOM 823 O O . ALA A 1 104 ? 9.141 8.415 -6.639 1.00 69.50 104 ALA A O 1
ATOM 824 N N . LYS A 1 105 ? 9.229 6.742 -5.150 1.00 66.88 105 LYS A N 1
ATOM 825 C CA . LYS A 1 105 ? 10.484 7.153 -4.532 1.00 66.88 105 LYS A CA 1
ATOM 826 C C . LYS A 1 105 ? 11.589 6.182 -4.892 1.00 66.88 105 LYS A C 1
ATOM 828 O O . LYS A 1 105 ? 11.337 4.980 -4.963 1.00 66.88 105 LYS A O 1
ATOM 833 N N . ASN A 1 106 ? 12.792 6.703 -5.085 1.00 64.06 106 ASN A N 1
ATOM 834 C CA . ASN A 1 106 ? 13.994 5.903 -5.282 1.00 64.06 106 ASN A CA 1
ATOM 835 C C . ASN A 1 106 ? 14.552 5.357 -3.952 1.00 64.06 106 ASN A C 1
ATOM 837 O O . ASN A 1 106 ? 13.976 5.569 -2.881 1.00 64.06 106 ASN A O 1
ATOM 841 N N . GLU A 1 107 ? 15.691 4.659 -3.996 1.00 60.12 107 GLU A N 1
ATOM 842 C CA . GLU A 1 107 ? 16.352 4.136 -2.787 1.00 60.12 107 GLU A CA 1
ATOM 843 C C . GLU A 1 107 ? 16.748 5.216 -1.781 1.00 60.12 107 GLU A C 1
ATOM 845 O O . GLU A 1 107 ? 16.715 4.967 -0.576 1.00 60.12 107 GLU A O 1
ATOM 850 N N . ALA A 1 108 ? 17.064 6.416 -2.270 1.00 61.19 108 ALA A N 1
ATOM 851 C CA . ALA A 1 108 ? 17.377 7.583 -1.454 1.00 61.19 108 ALA A CA 1
ATOM 852 C C . ALA A 1 108 ? 16.119 8.273 -0.887 1.00 61.19 108 ALA A C 1
ATOM 854 O O . ALA A 1 108 ? 16.226 9.277 -0.183 1.00 61.19 108 ALA A O 1
ATOM 855 N N . GLY A 1 109 ? 14.920 7.757 -1.179 1.00 61.59 109 GLY A N 1
ATOM 856 C CA . GLY A 1 109 ? 13.651 8.314 -0.714 1.00 61.59 109 GLY A CA 1
ATOM 857 C C . GLY A 1 109 ? 13.208 9.579 -1.455 1.00 61.59 109 GLY A C 1
ATOM 858 O O . GLY A 1 109 ? 12.265 10.240 -1.003 1.00 61.59 109 GLY A O 1
ATOM 859 N N . GLN A 1 110 ? 13.860 9.913 -2.570 1.00 63.06 110 GLN A N 1
ATOM 860 C CA . GLN A 1 110 ? 13.534 11.059 -3.419 1.00 63.06 110 GLN A CA 1
ATOM 861 C C . GLN A 1 110 ? 12.455 10.678 -4.427 1.00 63.06 110 GLN A C 1
ATOM 863 O O . GLN A 1 110 ? 12.463 9.559 -4.936 1.00 63.06 110 GLN A O 1
ATOM 868 N N . GLU A 1 111 ? 11.539 11.601 -4.716 1.00 66.38 111 GLU A N 1
ATOM 869 C CA . GLU A 1 111 ? 10.532 11.419 -5.764 1.00 66.38 111 GLU A CA 1
ATOM 870 C C . GLU A 1 111 ? 11.216 11.253 -7.128 1.00 66.38 111 GLU A C 1
ATOM 872 O O . GLU A 1 111 ? 12.137 11.992 -7.465 1.00 66.38 111 GLU A O 1
ATOM 877 N N . TRP A 1 112 ? 10.787 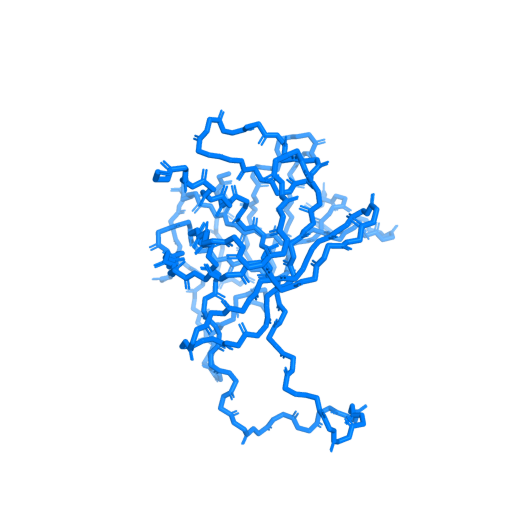10.250 -7.892 1.00 68.00 112 TRP A N 1
ATOM 878 C CA . TRP A 1 112 ? 11.417 9.854 -9.147 1.00 68.00 112 TRP A CA 1
ATOM 879 C C . TRP A 1 112 ? 11.159 10.872 -10.260 1.00 68.00 112 TRP A C 1
ATOM 881 O O . TRP A 1 112 ? 12.024 11.065 -11.103 1.00 68.00 112 TRP A O 1
ATOM 891 N N . HIS A 1 113 ? 9.986 11.522 -10.283 1.00 64.81 113 HIS A N 1
ATOM 892 C CA . HIS A 1 113 ? 9.593 12.522 -11.294 1.00 64.81 113 HIS A CA 1
ATOM 893 C C . HIS A 1 113 ? 9.824 12.111 -12.769 1.00 64.81 113 HIS A C 1
ATOM 895 O O . HIS A 1 113 ? 9.857 12.971 -13.646 1.00 64.81 113 HIS A O 1
ATOM 901 N N . GLY A 1 114 ? 9.981 10.813 -13.057 1.00 62.94 114 GLY A N 1
ATOM 902 C CA . GLY A 1 114 ? 10.361 10.315 -14.381 1.00 62.94 114 GLY A CA 1
ATOM 903 C C . GLY A 1 114 ? 11.819 10.593 -14.773 1.00 62.94 114 GLY A C 1
ATOM 904 O O . GLY A 1 114 ? 12.198 10.333 -15.915 1.00 62.94 114 GLY A O 1
ATOM 905 N N . GLU A 1 115 ? 12.646 11.123 -13.868 1.00 59.81 115 GLU A N 1
ATOM 906 C CA . GLU A 1 115 ? 14.034 11.473 -14.156 1.00 59.81 115 GLU A CA 1
ATOM 907 C C . GLU A 1 115 ? 14.850 10.209 -14.467 1.00 59.81 115 GLU A C 1
ATOM 909 O O . GLU A 1 115 ? 14.859 9.234 -13.711 1.00 59.81 115 GLU A O 1
ATOM 914 N N . GLY A 1 116 ? 15.506 10.207 -15.631 1.00 60.56 116 GLY A N 1
ATOM 915 C CA . GLY A 1 116 ? 16.319 9.085 -16.103 1.00 60.56 116 GLY A CA 1
ATOM 916 C C . GLY A 1 116 ? 15.537 7.873 -16.615 1.00 60.56 116 GLY A C 1
ATOM 917 O O . GLY A 1 116 ? 16.170 6.907 -17.030 1.00 60.56 116 GLY A O 1
ATOM 918 N N . GLY A 1 117 ? 14.200 7.912 -16.625 1.00 62.56 117 GLY A N 1
ATOM 919 C CA . GLY A 1 117 ? 13.390 6.861 -17.232 1.00 62.56 117 GLY A CA 1
ATOM 920 C C . GLY A 1 117 ? 13.555 6.841 -18.750 1.00 62.56 117 GLY A C 1
ATOM 921 O O . GLY A 1 117 ? 13.328 7.852 -19.415 1.00 62.56 117 GLY A O 1
ATOM 922 N N . VAL A 1 118 ? 13.891 5.678 -19.301 1.00 66.69 118 VAL A N 1
ATOM 923 C CA . VAL A 1 118 ? 13.831 5.396 -20.742 1.00 66.69 118 VAL A CA 1
ATOM 924 C C . VAL A 1 118 ? 13.055 4.094 -20.933 1.00 66.69 118 VAL A C 1
ATOM 926 O O . VAL A 1 118 ? 13.061 3.241 -20.048 1.00 66.69 118 VAL A O 1
ATOM 929 N N . SER A 1 119 ? 12.337 3.967 -22.049 1.00 72.69 119 SER A N 1
ATOM 930 C CA . SER A 1 119 ? 11.741 2.683 -22.434 1.00 72.69 119 SER A CA 1
ATOM 931 C C . SER A 1 119 ? 12.842 1.617 -22.523 1.00 72.69 119 SER A C 1
ATOM 933 O O . SER A 1 119 ? 13.978 1.945 -22.869 1.00 72.69 119 SER A O 1
ATOM 935 N N . GLU A 1 120 ? 12.510 0.382 -22.162 1.00 74.56 120 GLU A N 1
ATOM 936 C CA . GLU A 1 120 ? 13.404 -0.782 -22.071 1.00 74.56 120 GLU A CA 1
ATOM 937 C C . GLU A 1 120 ? 14.432 -0.719 -20.923 1.00 74.56 120 GLU A C 1
ATOM 939 O O . GLU A 1 120 ? 15.374 -1.508 -20.834 1.00 74.56 120 GLU A O 1
ATOM 944 N N . MET A 1 121 ? 14.273 0.230 -19.995 1.00 74.62 121 MET A N 1
ATOM 945 C CA . MET A 1 121 ? 15.175 0.344 -18.854 1.00 74.62 121 MET A CA 1
ATOM 946 C C . MET A 1 121 ? 14.832 -0.675 -17.766 1.00 74.62 121 MET A C 1
ATOM 948 O O . MET A 1 121 ? 13.737 -0.650 -17.199 1.00 74.62 121 MET A O 1
ATOM 952 N N . SER A 1 122 ? 15.811 -1.501 -17.392 1.00 75.38 122 SER A N 1
ATOM 953 C CA . SER A 1 122 ? 15.695 -2.380 -16.230 1.00 75.38 122 SER A CA 1
ATOM 954 C C . SER A 1 122 ? 15.536 -1.572 -14.938 1.00 75.38 122 SER A C 1
ATOM 956 O O . SER A 1 122 ? 16.253 -0.605 -14.671 1.00 75.38 122 SER A O 1
ATOM 958 N N . CYS A 1 123 ? 14.597 -1.997 -14.107 1.00 71.56 123 CYS A N 1
ATOM 959 C CA . CYS A 1 123 ? 14.300 -1.410 -12.814 1.00 71.56 123 CYS A CA 1
ATOM 960 C C . CYS A 1 123 ? 13.962 -2.506 -11.801 1.00 71.56 123 CYS A C 1
ATOM 962 O O . CYS A 1 123 ? 13.714 -3.663 -12.134 1.00 71.56 123 CYS A O 1
ATOM 964 N N . THR A 1 124 ? 13.959 -2.128 -10.536 1.00 75.00 124 THR A N 1
ATOM 965 C CA . THR A 1 124 ? 13.601 -2.987 -9.421 1.00 75.00 124 THR A CA 1
ATOM 966 C C . THR A 1 124 ? 12.429 -2.334 -8.698 1.00 75.00 124 THR A C 1
ATOM 968 O O . THR A 1 124 ? 12.499 -1.183 -8.270 1.00 75.00 124 THR A O 1
ATOM 971 N N . LEU A 1 125 ? 11.321 -3.053 -8.593 1.00 70.69 125 LEU A N 1
ATOM 972 C CA . LEU A 1 125 ? 10.040 -2.548 -8.119 1.00 70.69 125 LEU A CA 1
ATOM 973 C C . LEU A 1 125 ? 9.734 -3.174 -6.763 1.00 70.69 125 LEU A C 1
ATOM 975 O O . LEU A 1 125 ? 9.631 -4.394 -6.650 1.00 70.69 125 LEU A O 1
ATOM 979 N N . THR A 1 126 ? 9.551 -2.355 -5.733 1.00 69.62 126 THR A N 1
ATOM 980 C CA . THR A 1 126 ? 8.975 -2.812 -4.469 1.00 69.62 126 THR A CA 1
ATOM 981 C C . THR A 1 126 ? 7.463 -2.687 -4.550 1.00 69.62 126 THR A C 1
ATOM 983 O O . THR A 1 126 ? 6.914 -1.587 -4.611 1.00 69.62 126 THR A O 1
ATOM 986 N N . VAL A 1 127 ? 6.787 -3.827 -4.563 1.00 68.31 127 VAL A N 1
ATOM 987 C CA . VAL A 1 127 ? 5.346 -3.923 -4.773 1.00 68.31 127 VAL A CA 1
ATOM 988 C C . VAL A 1 127 ? 4.697 -4.763 -3.689 1.00 68.31 127 VAL A C 1
ATOM 990 O O . VAL A 1 127 ? 5.343 -5.505 -2.949 1.00 68.31 127 VAL A O 1
ATOM 993 N N . ILE A 1 128 ? 3.380 -4.642 -3.610 1.00 66.31 128 ILE A N 1
ATOM 994 C CA . ILE A 1 128 ? 2.558 -5.518 -2.794 1.00 66.31 128 ILE A CA 1
ATOM 995 C C . ILE A 1 128 ? 2.008 -6.591 -3.734 1.00 66.31 128 ILE A C 1
ATOM 997 O O . ILE A 1 128 ? 1.302 -6.263 -4.689 1.00 66.31 128 ILE A O 1
ATOM 1001 N N . PHE A 1 129 ? 2.359 -7.857 -3.507 1.00 55.50 129 PHE A N 1
ATOM 1002 C CA . PHE A 1 129 ? 1.870 -8.957 -4.337 1.00 55.50 129 PHE A CA 1
ATOM 1003 C C . PHE A 1 129 ? 0.471 -9.382 -3.903 1.00 55.50 129 PHE A C 1
ATOM 1005 O O . PHE A 1 129 ? 0.256 -9.761 -2.752 1.00 55.50 129 PHE A O 1
ATOM 1012 N N . TRP A 1 130 ? -0.466 -9.366 -4.850 1.00 56.72 130 TRP A N 1
ATOM 1013 C CA . TRP A 1 130 ? -1.838 -9.818 -4.651 1.00 56.72 130 TRP A CA 1
ATOM 1014 C C . TRP A 1 130 ? -2.177 -10.870 -5.695 1.00 56.72 130 TRP A C 1
ATOM 1016 O O . TRP A 1 130 ? -2.274 -10.566 -6.881 1.00 56.72 130 TRP A O 1
ATOM 1026 N N . CYS A 1 131 ? -2.419 -12.103 -5.260 1.00 37.19 131 CYS A N 1
ATOM 1027 C CA . CYS A 1 131 ? -3.038 -13.099 -6.119 1.00 37.19 131 CYS A CA 1
ATOM 1028 C C . CYS A 1 131 ? -4.559 -13.001 -5.938 1.00 37.19 131 CYS A C 1
ATOM 1030 O O . CYS A 1 131 ? -5.110 -13.545 -4.978 1.00 37.19 131 CYS A O 1
ATOM 1032 N N . PHE A 1 132 ? -5.254 -12.300 -6.840 1.00 36.12 132 PHE A N 1
ATOM 1033 C CA . PHE A 1 132 ? -6.690 -12.525 -7.007 1.00 36.12 132 PHE A CA 1
ATOM 1034 C C . PHE A 1 132 ? -6.848 -13.918 -7.618 1.00 36.12 132 PHE A C 1
ATOM 1036 O O . PHE A 1 132 ? -6.724 -14.098 -8.826 1.00 36.12 132 PHE A O 1
ATOM 1043 N N . THR A 1 133 ? -7.093 -14.923 -6.779 1.00 29.48 133 THR A N 1
ATOM 1044 C CA . THR A 1 133 ? -7.622 -16.192 -7.278 1.00 29.48 133 THR A CA 1
ATOM 1045 C C . THR A 1 133 ? -8.992 -15.895 -7.882 1.00 29.48 133 THR A C 1
ATOM 1047 O O . THR A 1 133 ? -9.852 -15.285 -7.250 1.00 29.48 133 THR A O 1
ATOM 1050 N N . GLU A 1 134 ? -9.141 -16.229 -9.160 1.00 30.42 134 GLU A N 1
ATOM 1051 C CA . GLU A 1 134 ? -10.287 -15.939 -10.020 1.00 30.42 134 GLU A CA 1
ATOM 1052 C C . GLU A 1 134 ? -11.623 -16.322 -9.362 1.00 30.42 134 GLU A C 1
ATOM 1054 O O . GLU A 1 134 ? -12.063 -17.465 -9.471 1.00 30.42 134 GLU A O 1
ATOM 1059 N N . ARG A 1 135 ? -12.278 -15.388 -8.657 1.00 24.05 135 ARG A N 1
ATOM 1060 C CA . ARG A 1 135 ? -13.697 -15.513 -8.266 1.00 24.05 135 ARG A CA 1
ATOM 1061 C C . ARG A 1 135 ? -14.373 -14.232 -7.768 1.00 24.05 135 ARG A C 1
ATOM 1063 O O . ARG A 1 135 ? -15.387 -14.306 -7.084 1.00 24.05 135 ARG A O 1
ATOM 1070 N N . CYS A 1 136 ? -13.887 -13.059 -8.166 1.00 23.61 136 CYS A N 1
ATOM 1071 C CA . CYS A 1 136 ? -14.613 -11.805 -7.954 1.00 23.61 136 CYS A CA 1
ATOM 1072 C C . CYS A 1 136 ? -15.044 -11.215 -9.298 1.00 23.61 136 CYS A C 1
ATOM 1074 O O . CYS A 1 136 ? -14.383 -10.349 -9.862 1.00 23.61 136 CYS A O 1
ATOM 1076 N N . THR A 1 137 ? -16.186 -11.682 -9.805 1.00 24.81 137 THR A N 1
ATOM 1077 C CA . THR A 1 137 ? -16.994 -10.959 -10.795 1.00 24.81 137 THR A CA 1
ATOM 1078 C C . THR A 1 137 ? -17.561 -9.696 -10.147 1.00 24.81 137 THR A C 1
ATOM 1080 O O . THR A 1 137 ? -18.703 -9.665 -9.692 1.00 24.81 137 THR A O 1
ATOM 1083 N N . LEU A 1 138 ? -16.753 -8.643 -10.091 1.00 23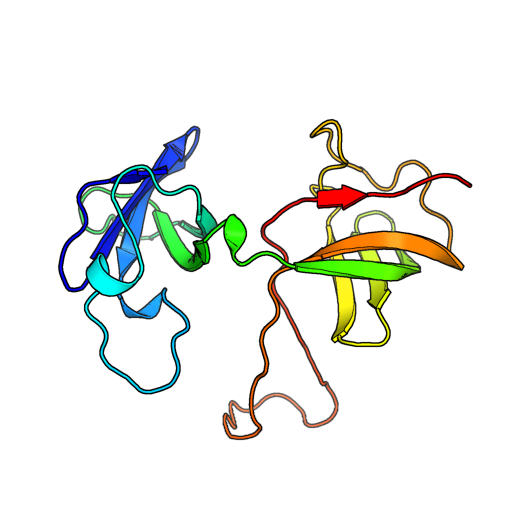.77 138 LEU A N 1
ATOM 1084 C CA . LEU A 1 138 ? -17.261 -7.284 -10.225 1.00 23.77 138 LEU A CA 1
ATOM 1085 C C . LEU A 1 138 ? -17.266 -6.989 -11.724 1.00 23.77 138 LEU A C 1
ATOM 1087 O O . LEU A 1 138 ? -16.292 -7.290 -12.405 1.00 23.77 138 LEU A O 1
ATOM 1091 N N . ASN A 1 139 ? -18.384 -6.471 -12.236 1.00 24.78 139 ASN A N 1
ATOM 1092 C CA . ASN A 1 139 ? -18.595 -6.108 -13.640 1.00 24.78 139 ASN A CA 1
ATOM 1093 C C . ASN A 1 139 ? -17.538 -5.101 -14.126 1.00 24.78 139 ASN A C 1
ATOM 1095 O O . ASN A 1 139 ? -17.775 -3.895 -14.152 1.00 24.78 139 ASN A O 1
ATOM 1099 N N . VAL A 1 140 ? -16.380 -5.613 -14.526 1.00 27.44 140 VAL A N 1
ATOM 1100 C CA . VAL A 1 140 ? -15.325 -4.900 -15.239 1.00 27.44 140 VAL A CA 1
ATOM 1101 C C . VAL A 1 140 ? -15.231 -5.550 -16.623 1.00 27.44 140 VAL A C 1
ATOM 1103 O O . VAL A 1 140 ? -15.245 -6.782 -16.699 1.00 27.44 140 VAL A O 1
ATOM 1106 N N . PRO A 1 141 ? -15.201 -4.773 -17.725 1.00 22.98 141 PRO A N 1
ATOM 1107 C CA . PRO A 1 141 ? -15.143 -5.317 -19.077 1.00 22.98 141 PRO A CA 1
ATOM 1108 C C . PRO A 1 141 ? -14.023 -6.352 -19.220 1.00 22.98 141 PRO A C 1
ATOM 1110 O O . PRO A 1 141 ? -12.878 -6.129 -18.828 1.00 22.98 141 PRO A O 1
ATOM 1113 N N . SER A 1 142 ? -14.388 -7.503 -19.768 1.00 25.98 142 SER A N 1
ATOM 1114 C CA . SER A 1 142 ? -13.685 -8.780 -19.686 1.00 25.98 142 SER A CA 1
ATOM 1115 C C . SER A 1 142 ? -12.449 -8.898 -20.586 1.00 25.98 142 SER A C 1
ATOM 1117 O O . SER A 1 142 ? -12.401 -9.813 -21.397 1.00 25.98 142 SER A O 1
ATOM 1119 N N . ASN A 1 143 ? -11.464 -8.001 -20.469 1.00 26.00 143 ASN A N 1
ATOM 1120 C CA . ASN A 1 143 ? -10.191 -8.103 -21.211 1.00 26.00 143 ASN A CA 1
ATOM 1121 C C . ASN A 1 143 ? -8.968 -7.532 -20.467 1.00 26.00 143 ASN A C 1
ATOM 1123 O O . ASN A 1 143 ? -7.975 -7.165 -21.084 1.00 26.00 143 ASN A O 1
ATOM 1127 N N . PHE A 1 144 ? -9.019 -7.452 -19.140 1.00 29.19 144 PHE A N 1
ATOM 1128 C CA . PHE A 1 144 ? -8.061 -6.653 -18.388 1.00 29.19 144 PHE A CA 1
ATOM 1129 C C . PHE A 1 144 ? -7.673 -7.356 -17.079 1.00 29.19 144 PHE A C 1
ATOM 1131 O O . PHE A 1 144 ? -8.393 -7.299 -16.085 1.00 29.19 144 PHE A O 1
ATOM 1138 N N . LYS A 1 145 ? -6.515 -8.036 -17.077 1.00 26.14 145 LYS A N 1
ATOM 1139 C CA . LYS A 1 145 ? -5.827 -8.450 -15.844 1.00 26.14 145 LYS A CA 1
ATOM 1140 C C . LYS A 1 145 ? -5.215 -7.194 -15.219 1.00 26.14 145 LYS A C 1
ATOM 1142 O O . LYS A 1 145 ? -4.110 -6.811 -15.574 1.00 26.14 145 LYS A O 1
ATOM 1147 N N . HIS A 1 146 ? -5.953 -6.510 -14.348 1.00 30.91 146 HIS A N 1
ATOM 1148 C CA . HIS A 1 146 ? -5.404 -5.400 -13.568 1.00 30.91 146 HIS A CA 1
ATOM 1149 C C . HIS A 1 146 ? -4.955 -5.915 -12.208 1.00 30.91 146 HIS A C 1
ATOM 1151 O O . HIS A 1 146 ? -5.780 -6.320 -11.391 1.00 30.91 146 HIS A O 1
ATOM 1157 N N . SER A 1 147 ? -3.657 -5.815 -11.950 1.00 27.88 147 SER A N 1
ATOM 1158 C CA . SER A 1 147 ? -3.104 -5.802 -10.601 1.00 27.88 147 SER A CA 1
ATOM 1159 C C . SER A 1 147 ? -2.823 -4.339 -10.260 1.00 27.88 147 SER A C 1
ATOM 1161 O O . SER A 1 147 ? -1.932 -3.724 -10.839 1.00 27.88 147 SER A O 1
ATOM 1163 N N . CYS A 1 148 ? -3.609 -3.731 -9.369 1.00 27.30 148 CYS A N 1
ATOM 1164 C CA . CYS A 1 148 ? -3.376 -2.354 -8.930 1.00 27.30 148 CYS A CA 1
ATOM 1165 C C . CYS A 1 148 ? -3.173 -2.274 -7.415 1.00 27.30 148 CYS A C 1
ATOM 1167 O O . CYS A 1 148 ? -3.987 -2.784 -6.651 1.00 27.30 148 CYS A O 1
ATOM 1169 N N . ILE A 1 149 ? -2.109 -1.551 -7.045 1.00 30.58 149 ILE A N 1
ATOM 1170 C CA . ILE A 1 149 ? -1.905 -0.605 -5.930 1.00 30.58 149 ILE A CA 1
ATOM 1171 C C . ILE A 1 149 ? -0.447 -0.761 -5.465 1.00 30.58 149 ILE A C 1
ATOM 1173 O O . ILE A 1 149 ? -0.113 -1.597 -4.629 1.00 30.58 149 ILE A O 1
ATOM 1177 N N . SER A 1 150 ? 0.431 0.075 -6.027 1.00 32.16 150 SER A N 1
ATOM 1178 C CA . SER A 1 150 ? 1.716 0.405 -5.413 1.00 32.16 150 SER A CA 1
ATOM 1179 C C . SER A 1 150 ? 1.466 1.532 -4.415 1.00 32.16 150 SER A C 1
ATOM 1181 O O . SER A 1 150 ? 1.126 2.647 -4.809 1.00 32.16 150 SER A O 1
ATOM 1183 N N . THR A 1 151 ? 1.577 1.247 -3.119 1.00 29.86 151 THR A N 1
ATOM 1184 C CA . THR A 1 151 ? 1.652 2.297 -2.086 1.00 29.86 151 THR A CA 1
ATOM 1185 C C . THR A 1 151 ? 2.911 2.239 -1.243 1.00 29.86 151 THR A C 1
ATOM 1187 O O . THR A 1 151 ? 3.099 3.081 -0.367 1.00 29.86 151 THR A O 1
ATOM 1190 N N . SER A 1 152 ? 3.840 1.338 -1.557 1.00 30.62 152 SER A N 1
ATOM 1191 C CA . SER A 1 152 ? 5.201 1.428 -1.052 1.00 30.62 152 SER A CA 1
ATOM 1192 C C . SER A 1 152 ? 6.120 1.867 -2.167 1.00 30.62 152 SER A C 1
ATOM 1194 O O . SER A 1 152 ? 6.624 1.070 -2.948 1.00 30.62 152 SER A O 1
ATOM 1196 N N . ASN A 1 153 ? 6.352 3.164 -2.201 1.00 32.81 153 ASN A N 1
ATOM 1197 C CA . ASN A 1 153 ? 7.284 3.814 -3.096 1.00 32.81 153 ASN A CA 1
ATOM 1198 C C . ASN A 1 153 ? 8.730 3.351 -2.835 1.00 32.81 153 ASN A C 1
ATOM 1200 O O . ASN A 1 153 ? 9.467 4.008 -2.101 1.00 32.81 153 ASN A O 1
ATOM 1204 N N . LYS A 1 154 ? 9.138 2.245 -3.461 1.00 31.81 154 LYS A N 1
ATOM 1205 C CA . LYS A 1 154 ? 10.541 1.978 -3.791 1.00 31.81 154 LYS A CA 1
ATOM 1206 C C . LYS A 1 154 ? 10.621 1.498 -5.239 1.00 31.81 154 LYS A C 1
ATOM 1208 O O . LYS A 1 154 ? 10.395 0.332 -5.540 1.00 31.81 154 LYS A O 1
ATOM 1213 N N . LEU A 1 155 ? 10.891 2.440 -6.133 1.00 33.72 155 LEU A N 1
ATOM 1214 C CA . LEU A 1 155 ? 11.329 2.189 -7.498 1.00 33.72 155 LEU A CA 1
ATOM 1215 C C . LEU A 1 155 ? 12.850 2.334 -7.501 1.00 33.72 155 LEU A C 1
ATOM 1217 O O . LEU A 1 155 ? 13.379 3.440 -7.435 1.00 33.72 155 LEU A O 1
ATOM 1221 N N . VAL A 1 156 ? 13.571 1.228 -7.508 1.00 32.59 156 VAL A N 1
ATOM 1222 C CA . VAL A 1 156 ? 15.027 1.226 -7.587 1.00 32.59 156 VAL A CA 1
ATOM 1223 C C . VAL A 1 156 ? 15.412 1.134 -9.055 1.00 32.59 156 VAL A C 1
ATOM 1225 O O . VAL A 1 156 ? 15.370 0.071 -9.663 1.00 32.59 156 VAL A O 1
ATOM 1228 N N . VAL A 1 157 ? 15.772 2.266 -9.645 1.00 30.42 157 VAL A N 1
ATOM 1229 C CA . VAL A 1 157 ? 16.345 2.313 -10.989 1.00 30.42 157 VAL A CA 1
ATOM 1230 C C . VAL A 1 157 ? 17.861 2.210 -10.833 1.00 30.42 157 VAL A C 1
ATOM 1232 O O . VAL A 1 157 ? 18.529 3.209 -10.572 1.00 30.42 157 VAL A O 1
ATOM 1235 N N . ASN A 1 158 ? 18.404 0.994 -10.920 1.00 24.52 158 ASN A N 1
ATOM 1236 C CA . ASN A 1 158 ? 19.851 0.791 -10.912 1.00 24.52 158 ASN A CA 1
ATOM 1237 C C . ASN A 1 158 ? 20.398 0.951 -12.332 1.00 24.52 158 ASN A C 1
ATOM 1239 O O . ASN A 1 158 ? 19.990 0.249 -13.252 1.00 24.52 158 ASN A O 1
ATOM 1243 N N . ARG A 1 159 ? 21.348 1.876 -12.490 1.00 23.16 159 ARG A N 1
ATOM 1244 C CA . ARG A 1 159 ? 22.222 1.956 -13.664 1.00 23.16 159 ARG A CA 1
ATOM 1245 C C . ARG A 1 159 ? 23.230 0.807 -13.560 1.00 23.16 159 ARG A C 1
ATOM 1247 O O . ARG A 1 159 ? 23.985 0.779 -12.589 1.00 23.16 159 ARG A O 1
ATOM 1254 N N . LEU A 1 160 ? 23.227 -0.119 -14.518 1.00 23.14 160 LEU A N 1
ATOM 1255 C CA . LEU A 1 160 ? 24.405 -0.942 -14.812 1.00 23.14 160 LEU A CA 1
ATOM 1256 C C . LEU A 1 160 ? 25.312 -0.182 -15.783 1.00 23.14 160 LEU A C 1
ATOM 1258 O O . LEU A 1 160 ? 24.763 0.489 -16.687 1.00 23.14 160 LEU A O 1
#

Sequence (160 aa):
MLFQLSKRYGFIDGGRLGNVFFPITAILTGDKCIDIREKFQDEDEVIFTSQKQDTPCNKCNYIATPIVLKNELITVPGEIEIISNRFAYAEASDIGQIFVPFSAKNEAGQEWHGEGGVSEMSCTLTVIFWCFTERCTLNVPSNFKHSCISTSNKLVVNRL

Foldseek 3Di:
DWDDFFQFWTWDCPPVQGIEIEGNVLEPDPPDSGRVVVQDDHPFAKFWDWDADPDDDPNGRIYTHNIDGPVLWDKFKWFFAADDQFWTWTQGPVQGIATGGQCQAEPVRDRNSCPPDDGRQMKIDTARDDDPPPDDPDPDPPDDPDDDDDRPRYIYRDDD

pLDDT: mean 70.3, std 22.39, range [22.98, 96.25]

Organism: Ascaris lumbricoides (NCBI:txid6252)

Secondary structure (DSSP, 8-state):
-EEEEETTEEEEE-GGG-EEEEEGGGB--SS----HHHH--TT--EEEEEEEEEEEETTEEEEEEEEEEGGG-EEEEEEEEEE-SSEEEEEETTTEEEEEETT-B-TTS-B-TTTT--TTEEEEEEE------S-------SS--------S-EEE----

Radius of gyration: 17.11 Å; chains: 1; bounding box: 43×31×42 Å